Protein AF-A0A0M8Q0I8-F1 (afdb_monomer_lite)

Structure (mmCIF, N/CA/C/O backbone):
data_AF-A0A0M8Q0I8-F1
#
_entry.id   AF-A0A0M8Q0I8-F1
#
loop_
_atom_site.group_PDB
_atom_site.id
_atom_site.type_symbol
_atom_site.label_atom_id
_atom_site.label_alt_id
_atom_site.label_comp_id
_atom_site.label_asym_id
_atom_site.label_entity_id
_atom_site.label_seq_id
_atom_site.pdbx_PDB_ins_code
_atom_site.Cartn_x
_atom_site.Cartn_y
_atom_site.Cartn_z
_atom_site.occupancy
_atom_site.B_iso_or_equiv
_atom_site.auth_seq_id
_atom_site.auth_comp_id
_atom_site.auth_asym_id
_atom_site.auth_atom_id
_atom_site.pdbx_PDB_model_num
ATOM 1 N N . MET A 1 1 ? 2.675 -11.222 8.249 1.00 73.00 1 MET A N 1
ATOM 2 C CA . MET A 1 1 ? 3.004 -10.716 6.896 1.00 73.00 1 MET A CA 1
ATOM 3 C C . MET A 1 1 ? 3.192 -11.917 5.989 1.00 73.00 1 MET A C 1
ATOM 5 O O . MET A 1 1 ? 3.909 -12.826 6.384 1.00 73.00 1 MET A O 1
ATOM 9 N N . ASN A 1 2 ? 2.524 -11.946 4.840 1.00 82.50 2 ASN A N 1
ATOM 10 C CA . ASN A 1 2 ? 2.602 -13.036 3.869 1.00 82.50 2 ASN A CA 1
ATOM 11 C C . ASN A 1 2 ? 2.820 -12.465 2.463 1.00 82.50 2 ASN A C 1
ATOM 13 O O . ASN A 1 2 ? 2.285 -11.402 2.154 1.00 82.50 2 ASN A O 1
ATOM 17 N N . ILE A 1 3 ? 3.588 -13.157 1.622 1.00 82.19 3 ILE A N 1
ATOM 18 C CA . ILE A 1 3 ? 3.706 -12.825 0.199 1.00 82.19 3 ILE A CA 1
ATOM 19 C C . ILE A 1 3 ? 2.811 -13.797 -0.562 1.00 82.19 3 ILE A C 1
ATOM 21 O O . ILE A 1 3 ? 2.990 -15.009 -0.486 1.00 82.19 3 ILE A O 1
ATOM 25 N N . GLU A 1 4 ? 1.846 -13.258 -1.291 1.00 84.69 4 GLU A N 1
ATOM 26 C CA . GLU A 1 4 ? 0.928 -14.010 -2.134 1.00 84.69 4 GLU A CA 1
ATOM 27 C C . GLU A 1 4 ? 1.326 -13.804 -3.598 1.00 84.69 4 GLU A C 1
ATOM 29 O O . GLU A 1 4 ? 1.509 -12.675 -4.057 1.00 84.69 4 GLU A O 1
ATOM 34 N N . HIS A 1 5 ? 1.471 -14.905 -4.331 1.00 80.38 5 HIS A N 1
ATOM 35 C CA . HIS A 1 5 ? 1.596 -14.878 -5.782 1.00 80.38 5 HIS A CA 1
ATOM 36 C C . HIS A 1 5 ? 0.200 -15.013 -6.391 1.00 80.38 5 HIS A C 1
ATOM 38 O O . HIS A 1 5 ? -0.512 -15.981 -6.116 1.00 80.38 5 HIS A O 1
ATOM 44 N N . ILE A 1 6 ? -0.193 -14.035 -7.200 1.00 80.38 6 ILE A N 1
ATOM 45 C CA . ILE A 1 6 ? -1.532 -13.918 -7.770 1.00 80.38 6 ILE A CA 1
ATOM 46 C C . ILE A 1 6 ? -1.417 -14.052 -9.285 1.00 80.38 6 ILE A C 1
ATOM 48 O O . ILE A 1 6 ? -0.743 -13.255 -9.935 1.00 80.38 6 ILE A O 1
ATOM 52 N N . LEU A 1 7 ? -2.109 -15.046 -9.844 1.00 79.06 7 LEU A N 1
ATOM 53 C CA . LEU A 1 7 ? -2.329 -15.152 -11.282 1.00 79.06 7 LEU A CA 1
ATOM 54 C C . LEU A 1 7 ? -3.612 -14.395 -11.625 1.00 79.06 7 LEU A C 1
ATOM 56 O O . LEU A 1 7 ? -4.705 -14.794 -11.219 1.00 79.06 7 LEU A O 1
ATOM 60 N N . HIS A 1 8 ? -3.482 -13.289 -12.343 1.00 73.06 8 HIS A N 1
ATOM 61 C CA . HIS A 1 8 ? -4.629 -12.491 -12.744 1.00 73.06 8 HIS A CA 1
ATOM 62 C C . HIS A 1 8 ? -5.313 -13.094 -13.979 1.00 73.06 8 HIS A C 1
ATOM 64 O O . HIS A 1 8 ? -4.640 -13.696 -14.818 1.00 73.06 8 HIS A O 1
ATOM 70 N N . PRO A 1 9 ? -6.640 -12.924 -14.149 1.00 77.25 9 PRO A N 1
ATOM 71 C CA . PRO A 1 9 ? -7.380 -13.529 -15.261 1.00 77.25 9 PRO A CA 1
ATOM 72 C C . PRO A 1 9 ? -6.893 -13.147 -16.667 1.00 77.25 9 PRO A C 1
ATOM 74 O O . PRO A 1 9 ? -7.193 -13.850 -17.625 1.00 77.25 9 PRO A O 1
ATOM 77 N N . ASN A 1 10 ? -6.148 -12.046 -16.804 1.00 79.56 10 ASN A N 1
ATOM 78 C CA . ASN A 1 10 ? -5.536 -11.626 -18.070 1.00 79.56 10 ASN A CA 1
ATOM 79 C C . ASN A 1 10 ? -4.192 -12.325 -18.375 1.00 79.56 10 ASN A C 1
ATOM 81 O O . ASN A 1 10 ? -3.579 -12.004 -19.386 1.00 79.56 10 ASN A O 1
ATOM 85 N N . GLY A 1 11 ? -3.735 -13.246 -17.521 1.00 76.81 11 GLY A N 1
ATOM 86 C CA . GLY A 1 11 ? -2.467 -13.965 -17.669 1.00 76.81 11 GLY A CA 1
ATOM 87 C C . GLY A 1 11 ? -1.270 -13.314 -16.970 1.00 76.81 11 GLY A C 1
ATOM 88 O O . GLY A 1 11 ? -0.194 -13.904 -16.965 1.00 76.81 11 GLY A O 1
ATOM 89 N N . ASN A 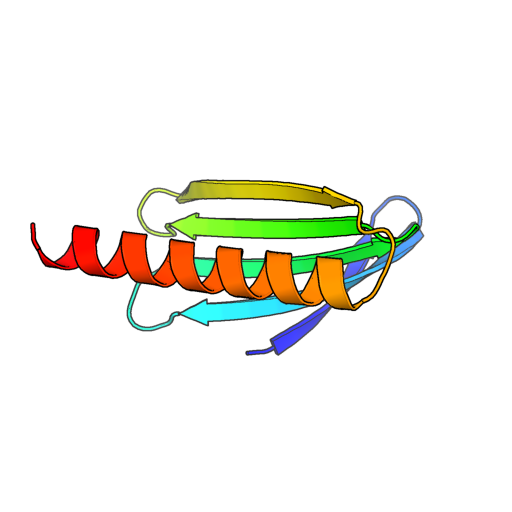1 12 ? -1.440 -12.141 -16.351 1.00 77.31 12 ASN A N 1
ATOM 90 C CA . ASN A 1 12 ? -0.353 -11.466 -15.647 1.00 77.31 12 ASN A CA 1
ATOM 91 C C . ASN A 1 12 ? -0.090 -12.089 -14.272 1.00 77.31 12 ASN A C 1
ATOM 93 O O . ASN A 1 12 ? -1.004 -12.547 -13.579 1.00 77.31 12 ASN A O 1
ATOM 97 N N . HIS A 1 13 ? 1.176 -12.052 -13.869 1.00 75.25 13 HIS A N 1
ATOM 98 C CA . HIS A 1 13 ? 1.648 -12.533 -12.579 1.00 75.25 13 HIS A CA 1
ATOM 99 C C . HIS A 1 13 ? 1.933 -11.350 -11.659 1.00 75.25 13 HIS A C 1
ATOM 101 O O . HIS A 1 13 ? 2.676 -10.442 -12.024 1.00 75.25 13 HIS A O 1
ATOM 107 N N . TYR A 1 14 ? 1.388 -11.380 -10.445 1.00 77.94 14 TYR A N 1
ATOM 108 C CA . TYR A 1 14 ? 1.598 -10.326 -9.459 1.00 77.94 14 TYR A CA 1
ATOM 109 C C . TYR A 1 14 ? 2.090 -10.895 -8.137 1.00 77.94 14 TYR A C 1
ATOM 111 O O . TYR A 1 14 ? 1.678 -11.974 -7.707 1.00 77.94 14 TYR A O 1
ATOM 119 N N . TYR A 1 15 ? 2.943 -10.127 -7.465 1.00 79.12 15 TYR A N 1
ATOM 120 C CA . TYR A 1 15 ? 3.338 -10.393 -6.090 1.00 79.12 15 TYR A CA 1
ATOM 121 C C . TYR A 1 15 ? 2.672 -9.360 -5.187 1.00 79.12 15 TYR A C 1
ATOM 123 O O . T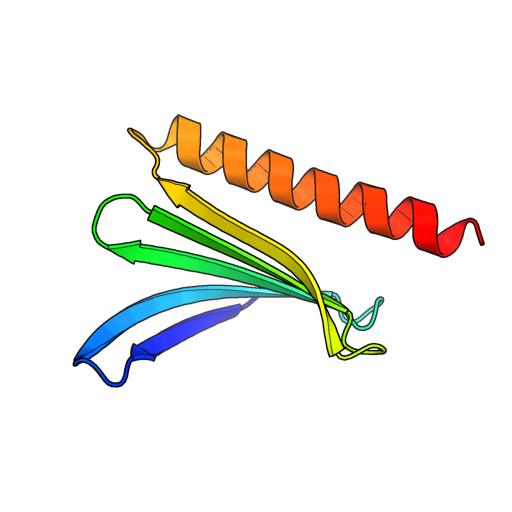YR A 1 15 ? 2.858 -8.150 -5.341 1.00 79.12 15 TYR A O 1
ATOM 131 N N . CYS A 1 16 ? 1.882 -9.853 -4.240 1.00 82.56 16 CYS A N 1
ATOM 132 C CA . CYS A 1 16 ? 1.211 -9.052 -3.235 1.00 82.56 16 CYS A CA 1
ATOM 133 C C . CYS A 1 16 ? 1.824 -9.338 -1.868 1.00 82.56 16 CYS A C 1
ATOM 135 O O . CYS A 1 16 ? 1.789 -10.464 -1.378 1.00 82.56 16 CYS A O 1
ATOM 137 N N . LEU A 1 17 ? 2.344 -8.307 -1.215 1.00 84.69 17 LEU A N 1
ATOM 138 C CA . LEU A 1 17 ? 2.627 -8.347 0.206 1.00 84.69 17 LEU A CA 1
ATOM 139 C C . LEU A 1 17 ? 1.331 -8.068 0.969 1.00 84.69 17 LEU A C 1
ATOM 141 O O . LEU A 1 17 ? 0.819 -6.948 0.980 1.00 84.69 17 LEU A O 1
ATOM 145 N N . LYS A 1 18 ? 0.806 -9.095 1.629 1.00 82.19 18 LYS A N 1
ATOM 146 C CA . LYS A 1 18 ? -0.354 -8.996 2.507 1.00 82.19 18 LYS A CA 1
ATOM 147 C C . LYS A 1 18 ? 0.101 -8.843 3.954 1.00 82.19 18 LYS A C 1
ATOM 149 O O . LYS A 1 18 ? 0.867 -9.653 4.490 1.00 82.19 18 LYS A O 1
ATOM 154 N N . ILE A 1 19 ? -0.403 -7.810 4.610 1.00 78.50 19 ILE A N 1
ATOM 155 C CA . ILE A 1 19 ? -0.175 -7.547 6.026 1.00 78.50 19 ILE A CA 1
ATOM 156 C C . ILE A 1 19 ? -1.533 -7.628 6.714 1.00 78.50 19 ILE A C 1
ATOM 158 O O . ILE A 1 19 ? -2.396 -6.773 6.526 1.00 78.50 19 ILE A O 1
ATOM 162 N N . ASP A 1 20 ? -1.723 -8.706 7.468 1.00 74.25 20 ASP A N 1
ATOM 163 C CA . ASP A 1 20 ? -2.891 -8.879 8.323 1.00 74.25 20 ASP A CA 1
ATOM 164 C C . ASP A 1 20 ? -2.618 -8.219 9.676 1.00 74.25 20 ASP A C 1
ATOM 166 O O . ASP A 1 20 ? -1.594 -8.499 10.310 1.00 74.25 20 ASP A O 1
ATOM 170 N N . PHE A 1 21 ? -3.513 -7.330 10.094 1.00 70.56 21 PHE A N 1
ATOM 171 C CA . PHE A 1 21 ? -3.494 -6.736 11.422 1.00 70.56 21 PHE A CA 1
ATOM 172 C C . PHE A 1 21 ? -4.545 -7.456 12.267 1.00 70.56 21 PHE A C 1
ATOM 174 O O . PHE A 1 21 ? -5.618 -6.915 12.547 1.00 70.56 21 PHE A O 1
ATOM 181 N N . GLU A 1 22 ? -4.223 -8.688 12.678 1.00 61.56 22 GLU A N 1
ATOM 182 C CA . GLU A 1 22 ? -5.134 -9.600 13.394 1.00 61.56 22 GLU A CA 1
ATOM 183 C C . GLU A 1 22 ? -5.793 -8.949 14.620 1.00 61.56 22 GLU A C 1
ATOM 185 O O . GLU A 1 22 ? -6.956 -9.199 14.926 1.00 61.56 22 GLU A O 1
ATOM 190 N N . SER A 1 23 ? -5.084 -8.044 15.300 1.00 61.75 23 SER A N 1
ATOM 191 C CA . SER A 1 23 ? -5.596 -7.339 16.479 1.00 61.75 23 SER A CA 1
ATOM 192 C C . SER A 1 23 ? -6.693 -6.308 16.179 1.00 61.75 23 SER A C 1
ATOM 194 O O . SER A 1 23 ? -7.291 -5.780 17.117 1.00 61.75 23 SER A O 1
ATOM 196 N N . LYS A 1 24 ? -6.949 -5.974 14.906 1.00 63.84 24 LYS A N 1
ATOM 197 C CA . LYS A 1 24 ? -7.697 -4.762 14.517 1.00 63.84 24 LYS A CA 1
ATOM 198 C C . LYS A 1 24 ? -8.714 -4.966 13.393 1.00 63.84 24 LYS A C 1
ATOM 200 O O . LYS A 1 24 ? -9.237 -3.986 12.864 1.00 63.84 24 LYS A O 1
ATOM 205 N N . ASN A 1 25 ? -9.021 -6.220 13.046 1.00 78.75 25 ASN A N 1
ATOM 206 C CA . ASN A 1 25 ? -10.020 -6.580 12.031 1.00 78.75 25 ASN A CA 1
ATOM 207 C C . ASN A 1 25 ? -9.837 -5.797 10.714 1.00 78.75 25 ASN A C 1
ATOM 209 O O . ASN A 1 25 ? -10.802 -5.320 10.117 1.00 78.75 25 ASN A O 1
ATOM 213 N N . SER A 1 26 ? -8.583 -5.596 10.308 1.00 83.12 26 SER A N 1
ATOM 214 C CA . SER A 1 26 ? -8.205 -4.803 9.140 1.00 83.12 26 SER A CA 1
ATOM 215 C C . SER A 1 26 ? -7.098 -5.511 8.370 1.00 83.12 26 SER A C 1
ATOM 217 O O . SER A 1 26 ? -6.218 -6.133 8.964 1.00 83.12 26 SER A O 1
ATOM 219 N N . ILE A 1 27 ? -7.120 -5.394 7.045 1.00 86.75 27 ILE A N 1
ATOM 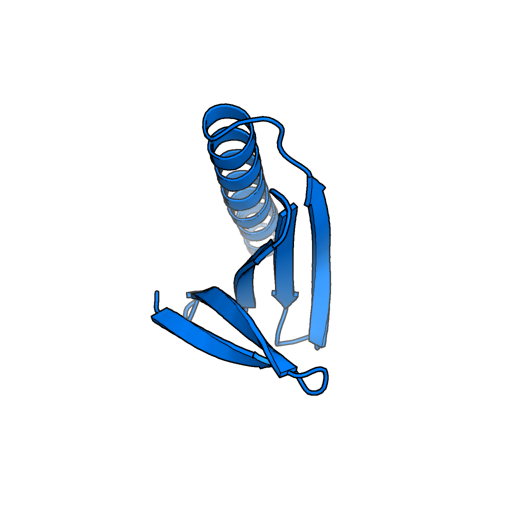220 C CA . ILE A 1 27 ? -6.092 -5.960 6.165 1.00 86.75 27 ILE A CA 1
ATOM 221 C C . ILE A 1 27 ? -5.491 -4.831 5.344 1.00 86.75 27 ILE A C 1
ATOM 223 O O . ILE A 1 27 ? -6.230 -4.053 4.742 1.00 86.75 27 ILE A O 1
ATOM 227 N N . ALA A 1 28 ? -4.162 -4.784 5.270 1.00 88.00 28 ALA A N 1
ATOM 228 C CA . ALA A 1 28 ? -3.463 -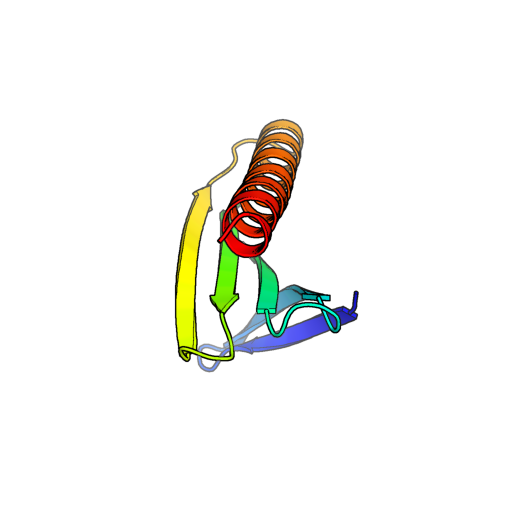3.992 4.270 1.00 88.00 28 ALA A CA 1
ATOM 229 C C . ALA A 1 28 ? -2.820 -4.892 3.215 1.00 88.00 28 ALA A C 1
ATOM 231 O O . ALA A 1 28 ? -2.290 -5.968 3.510 1.00 88.00 28 ALA A O 1
ATOM 232 N N . ARG A 1 29 ? -2.842 -4.430 1.970 1.00 89.81 29 ARG A N 1
ATOM 233 C CA . ARG A 1 29 ? -2.214 -5.089 0.831 1.00 89.81 29 ARG A CA 1
ATOM 234 C C . ARG A 1 29 ? -1.363 -4.092 0.074 1.00 89.81 29 ARG A C 1
ATOM 236 O O . ARG A 1 29 ? -1.775 -2.962 -0.174 1.00 89.81 29 ARG A O 1
ATOM 243 N N . LEU A 1 30 ? -0.189 -4.555 -0.317 1.00 90.75 30 LEU A N 1
ATOM 244 C CA . LEU A 1 30 ? 0.704 -3.874 -1.231 1.00 90.75 30 LEU A CA 1
ATOM 245 C C . LEU A 1 30 ? 0.949 -4.815 -2.400 1.00 90.75 30 LEU A C 1
ATOM 247 O O . LEU A 1 30 ? 1.535 -5.877 -2.221 1.00 90.75 30 LEU A O 1
ATOM 251 N N . THR A 1 31 ? 0.505 -4.441 -3.593 1.00 89.56 31 THR A N 1
ATOM 252 C CA . THR A 1 31 ? 0.707 -5.239 -4.806 1.00 89.56 31 THR A CA 1
ATOM 253 C C . THR A 1 31 ? 1.637 -4.489 -5.736 1.00 89.56 31 THR A C 1
ATOM 255 O O . THR A 1 31 ? 1.303 -3.393 -6.180 1.00 89.56 31 THR A O 1
ATOM 258 N N . LEU A 1 32 ? 2.799 -5.069 -6.033 1.00 87.38 32 LEU A N 1
ATOM 259 C CA . LEU A 1 32 ? 3.671 -4.542 -7.076 1.00 87.38 32 LEU A CA 1
ATOM 260 C C . LEU A 1 32 ? 3.118 -4.980 -8.429 1.00 87.38 32 LEU A C 1
ATOM 262 O O . LEU A 1 32 ? 2.960 -6.173 -8.693 1.00 87.38 32 LEU A O 1
ATOM 266 N N . TRP A 1 33 ? 2.790 -3.994 -9.249 1.00 82.06 33 TRP A N 1
ATOM 267 C CA . TRP A 1 33 ? 2.351 -4.175 -10.621 1.00 82.06 33 TRP A CA 1
ATOM 268 C C . TRP A 1 33 ? 3.548 -3.980 -11.556 1.00 82.06 33 TRP A C 1
ATOM 270 O O . TRP A 1 33 ? 4.587 -3.427 -11.177 1.00 82.06 33 TRP A O 1
ATOM 280 N N . GLU A 1 34 ? 3.414 -4.453 -12.793 1.00 71.56 34 GLU A N 1
ATOM 281 C CA . GLU A 1 34 ? 4.394 -4.168 -13.839 1.00 71.56 34 GLU A CA 1
ATOM 282 C C . GLU A 1 34 ? 4.500 -2.642 -14.079 1.00 71.56 34 GLU A C 1
ATOM 284 O O . GLU A 1 34 ? 3.665 -1.856 -13.625 1.00 71.56 34 GLU A O 1
ATOM 289 N N . GLU A 1 35 ? 5.569 -2.200 -14.748 1.00 75.00 35 GLU A N 1
ATOM 290 C CA . GLU A 1 35 ? 5.765 -0.785 -15.124 1.00 75.00 35 GLU A CA 1
ATOM 291 C C . GLU A 1 35 ? 5.907 0.204 -13.951 1.00 75.00 35 GLU A C 1
ATOM 293 O O . GLU A 1 35 ? 5.429 1.336 -14.004 1.00 75.00 35 GLU A O 1
ATOM 298 N N . LYS A 1 36 ? 6.625 -0.200 -12.894 1.00 87.00 36 LYS A N 1
ATOM 299 C CA . LYS A 1 36 ? 6.941 0.659 -11.739 1.00 87.00 36 LYS A CA 1
ATOM 300 C C . LYS A 1 36 ? 5.690 1.254 -11.079 1.00 87.00 36 LYS A C 1
ATOM 302 O O . LYS A 1 36 ? 5.633 2.445 -10.772 1.00 87.00 36 LYS A O 1
ATOM 307 N N . SER A 1 37 ? 4.683 0.417 -10.863 1.00 90.12 37 SER A N 1
ATOM 308 C CA . SER A 1 37 ? 3.473 0.807 -10.152 1.00 90.12 37 SER A CA 1
ATOM 309 C C . SER A 1 37 ? 3.240 -0.064 -8.924 1.00 90.12 37 SER A C 1
ATOM 311 O O . SER A 1 37 ? 3.623 -1.234 -8.863 1.00 90.12 37 SER A O 1
ATOM 313 N N . VAL A 1 38 ? 2.672 0.541 -7.887 1.00 91.06 38 VAL A N 1
ATOM 314 C CA . VAL A 1 38 ? 2.304 -0.135 -6.650 1.00 91.06 38 VAL A CA 1
ATOM 315 C C . VAL A 1 38 ? 0.867 0.206 -6.301 1.00 91.06 38 VAL A C 1
ATOM 317 O O . VAL A 1 38 ? 0.478 1.372 -6.229 1.00 91.06 38 VAL A O 1
ATOM 320 N N . TYR A 1 39 ? 0.087 -0.837 -6.064 1.00 91.69 39 TYR A N 1
ATOM 321 C CA . TYR A 1 39 ? -1.278 -0.729 -5.593 1.00 91.69 39 TYR A CA 1
ATOM 322 C C . TYR A 1 39 ? -1.320 -0.935 -4.080 1.00 91.69 39 TYR A C 1
ATOM 324 O O . TYR A 1 39 ? -0.822 -1.940 -3.566 1.00 91.69 39 TYR A O 1
ATOM 332 N N . LEU A 1 40 ? -1.892 0.032 -3.373 1.00 92.06 40 LEU A N 1
ATOM 333 C CA . LEU A 1 40 ? -1.965 0.098 -1.920 1.00 92.06 40 LEU A CA 1
ATOM 334 C C . LEU A 1 40 ? -3.432 0.083 -1.503 1.00 92.06 40 LEU A C 1
ATOM 336 O O . LEU A 1 40 ? -4.205 0.974 -1.852 1.00 92.06 40 LEU A O 1
ATOM 340 N N . GLU A 1 41 ? -3.809 -0.927 -0.732 1.00 92.19 41 GLU A N 1
ATOM 341 C CA . GLU A 1 41 ? -5.175 -1.115 -0.258 1.00 92.19 41 GLU A CA 1
ATOM 342 C C . GLU A 1 41 ? -5.174 -1.329 1.253 1.00 92.19 41 GLU A C 1
ATOM 344 O O . GLU A 1 41 ? -4.360 -2.085 1.782 1.00 92.19 41 GLU A O 1
ATOM 349 N N . ALA A 1 42 ? -6.106 -0.685 1.948 1.00 89.81 42 ALA A N 1
ATOM 350 C CA . ALA A 1 42 ? -6.400 -0.950 3.346 1.00 89.81 42 ALA A CA 1
ATOM 351 C C . ALA A 1 42 ? -7.909 -1.079 3.544 1.00 89.81 42 ALA A C 1
ATOM 353 O O . ALA A 1 42 ? -8.671 -0.161 3.219 1.00 89.81 42 ALA A O 1
ATOM 354 N N . ILE A 1 43 ? -8.321 -2.225 4.077 1.00 88.38 43 ILE A N 1
ATOM 355 C CA . ILE A 1 43 ? -9.717 -2.624 4.233 1.00 88.38 43 ILE A CA 1
ATOM 356 C C . ILE A 1 43 ? -10.032 -2.760 5.716 1.00 88.38 43 ILE A C 1
ATOM 358 O O . ILE A 1 43 ? -9.353 -3.498 6.430 1.00 88.38 43 ILE A O 1
ATOM 362 N N . ASP A 1 44 ? -11.097 -2.099 6.156 1.00 85.75 44 ASP A N 1
ATOM 363 C CA . ASP A 1 44 ? -11.759 -2.406 7.420 1.00 85.75 44 ASP A CA 1
ATOM 364 C C . ASP A 1 44 ? -12.702 -3.594 7.187 1.00 85.75 44 ASP A C 1
ATOM 366 O O . ASP A 1 44 ? -13.713 -3.464 6.486 1.00 85.75 44 ASP A O 1
ATOM 370 N N . LEU A 1 45 ? -12.381 -4.755 7.765 1.00 84.00 45 LEU A N 1
ATOM 371 C CA . LEU A 1 45 ? -13.173 -5.974 7.591 1.00 84.00 45 LEU A CA 1
ATOM 372 C C . LEU A 1 45 ? -14.533 -5.890 8.288 1.00 84.00 45 LEU A C 1
ATOM 374 O O . LEU A 1 45 ? -15.463 -6.576 7.875 1.00 84.00 45 LEU A O 1
ATOM 378 N N . LYS A 1 46 ? -14.684 -5.049 9.321 1.00 84.12 46 LYS A N 1
ATOM 379 C CA . LYS A 1 46 ? -15.958 -4.894 10.042 1.00 84.12 46 LYS A CA 1
ATOM 380 C C . LYS A 1 46 ? -17.009 -4.259 9.142 1.00 84.12 46 LYS A C 1
ATOM 382 O O . LYS A 1 46 ? -18.164 -4.669 9.145 1.00 84.12 46 LYS A O 1
ATOM 387 N N . ASN A 1 47 ? -16.594 -3.236 8.401 1.00 82.06 47 ASN A N 1
ATOM 388 C CA . ASN A 1 47 ? -17.471 -2.461 7.531 1.00 82.06 47 ASN A CA 1
ATOM 389 C C . ASN A 1 47 ? -17.362 -2.872 6.056 1.00 82.06 47 ASN A C 1
ATOM 391 O O . ASN A 1 47 ? -18.084 -2.313 5.231 1.00 82.06 47 ASN A O 1
ATOM 395 N N . ALA A 1 48 ? -16.458 -3.805 5.730 1.00 81.25 48 ALA A N 1
ATOM 396 C CA . ALA A 1 48 ? -16.086 -4.198 4.371 1.00 81.25 48 ALA A CA 1
ATOM 397 C C . ALA A 1 48 ? -15.802 -2.984 3.465 1.00 81.25 48 ALA A C 1
ATOM 399 O O . ALA A 1 48 ? -16.214 -2.940 2.306 1.00 81.25 48 ALA A O 1
ATOM 400 N N . LYS A 1 49 ? -15.140 -1.958 4.017 1.00 83.12 49 LYS A N 1
ATOM 401 C CA . LYS A 1 49 ? -14.861 -0.698 3.319 1.00 83.12 49 LYS A CA 1
ATOM 402 C C . LYS A 1 49 ? -13.370 -0.454 3.208 1.00 83.12 49 LYS A C 1
ATOM 404 O O . LYS A 1 49 ? -12.644 -0.506 4.201 1.00 83.12 49 LYS A O 1
ATOM 409 N N . ASN A 1 50 ? -12.955 -0.081 2.004 1.00 82.06 50 ASN A N 1
ATOM 410 C CA . ASN A 1 50 ? -11.615 0.423 1.765 1.00 82.06 50 ASN A CA 1
ATOM 411 C C . ASN A 1 50 ? -11.525 1.837 2.333 1.00 82.06 50 ASN A C 1
ATOM 413 O O . ASN A 1 50 ? -12.324 2.708 1.984 1.00 82.06 50 ASN A O 1
ATOM 417 N N . PHE A 1 51 ? -10.557 2.062 3.211 1.00 85.81 51 PHE A N 1
ATOM 418 C CA . PHE A 1 51 ? -10.226 3.399 3.701 1.00 85.81 51 PHE A CA 1
ATOM 419 C C . PHE A 1 51 ? -8.921 3.925 3.099 1.00 85.81 51 PHE A C 1
ATOM 421 O O . PHE A 1 51 ? -8.656 5.121 3.201 1.00 85.81 51 PHE A O 1
ATOM 428 N N . ILE A 1 52 ? -8.156 3.054 2.435 1.00 88.44 52 ILE A N 1
ATOM 429 C CA . ILE A 1 52 ? -7.091 3.415 1.499 1.00 88.44 52 ILE A CA 1
ATOM 430 C C . ILE A 1 52 ? -7.245 2.520 0.265 1.00 88.44 52 ILE A C 1
ATOM 432 O O . ILE A 1 52 ? -7.455 1.314 0.393 1.00 88.44 52 ILE A O 1
ATOM 436 N N . ASN A 1 53 ? -7.197 3.122 -0.920 1.00 91.62 53 ASN A N 1
ATOM 437 C CA . ASN A 1 53 ? -7.260 2.446 -2.213 1.00 91.62 53 ASN A CA 1
ATOM 438 C C . ASN A 1 53 ? -6.571 3.351 -3.237 1.00 91.62 53 ASN A C 1
ATOM 440 O O . ASN A 1 53 ? -7.173 4.303 -3.734 1.00 91.62 53 ASN A O 1
ATOM 444 N N . GLU A 1 54 ? -5.290 3.101 -3.478 1.00 91.75 54 GLU A N 1
ATOM 445 C CA . GLU A 1 54 ? -4.438 3.984 -4.265 1.00 91.75 54 GLU A CA 1
ATOM 446 C C . GLU A 1 54 ? -3.561 3.180 -5.223 1.00 91.75 54 GLU A C 1
ATOM 448 O O . GLU A 1 54 ? -2.990 2.158 -4.851 1.00 91.75 54 GLU A O 1
ATOM 453 N N . ASN A 1 55 ? -3.406 3.679 -6.448 1.00 92.31 55 ASN A N 1
ATOM 454 C CA . ASN A 1 55 ? -2.362 3.238 -7.365 1.00 92.31 55 ASN A CA 1
ATOM 455 C C . ASN A 1 55 ? -1.303 4.341 -7.467 1.00 92.31 55 ASN A C 1
ATOM 457 O O . ASN A 1 55 ? -1.649 5.508 -7.662 1.00 92.31 55 ASN A O 1
ATOM 461 N N . TYR A 1 56 ? -0.030 3.983 -7.333 1.00 93.19 56 TYR A N 1
ATOM 462 C CA . TYR A 1 56 ? 1.084 4.920 -7.387 1.00 93.19 56 TYR A CA 1
ATOM 463 C C . TYR A 1 56 ? 2.155 4.443 -8.362 1.00 93.19 56 TYR A C 1
ATOM 465 O O . TYR A 1 56 ? 2.691 3.348 -8.214 1.00 93.19 56 TYR A O 1
ATOM 473 N N . PHE A 1 57 ? 2.489 5.294 -9.329 1.00 93.75 57 PHE A N 1
ATOM 474 C CA . PHE A 1 57 ? 3.621 5.096 -10.228 1.00 93.75 57 PHE A CA 1
ATOM 475 C C . PHE A 1 57 ? 4.857 5.754 -9.624 1.00 93.75 57 PHE A C 1
ATOM 477 O O . PHE A 1 57 ? 4.802 6.917 -9.226 1.00 93.75 57 PHE A O 1
ATOM 484 N N . PHE A 1 58 ? 5.956 5.013 -9.568 1.00 93.12 58 PHE A N 1
ATOM 485 C CA . PHE A 1 58 ? 7.226 5.466 -9.016 1.00 93.12 58 PHE A CA 1
ATOM 486 C C . PHE A 1 58 ? 8.300 5.491 -10.101 1.00 93.12 58 PHE A C 1
ATOM 488 O O . PHE A 1 58 ? 8.368 4.623 -10.971 1.00 93.12 58 PHE A O 1
ATOM 495 N N . SER A 1 59 ? 9.167 6.494 -10.071 1.00 93.06 59 SER A N 1
ATOM 496 C CA . SER A 1 59 ? 10.280 6.592 -11.016 1.00 93.06 59 SER A CA 1
ATOM 497 C C . SER A 1 59 ? 11.455 5.695 -10.602 1.00 93.06 59 SER A C 1
ATOM 499 O O . SER A 1 59 ? 12.121 5.098 -11.462 1.00 93.06 59 SER A O 1
ATOM 501 N N . ASP A 1 60 ? 11.650 5.536 -9.290 1.00 92.44 60 ASP A N 1
ATOM 502 C CA . ASP A 1 60 ? 12.723 4.775 -8.664 1.00 92.44 60 ASP A CA 1
ATOM 503 C C . ASP A 1 60 ? 12.296 4.092 -7.348 1.00 92.44 60 ASP A C 1
ATOM 505 O O . ASP A 1 60 ? 11.165 4.208 -6.871 1.00 92.44 60 ASP A O 1
ATOM 509 N N . LEU A 1 61 ? 13.226 3.333 -6.762 1.00 90.62 61 LEU A N 1
ATOM 510 C CA . LEU A 1 61 ? 12.985 2.592 -5.526 1.00 90.62 61 LEU A CA 1
ATOM 511 C C . LEU A 1 61 ? 12.805 3.507 -4.302 1.00 90.62 61 LEU A C 1
ATOM 513 O O . LEU A 1 61 ? 12.089 3.135 -3.375 1.00 90.62 61 LEU A O 1
ATOM 517 N N . ASN A 1 62 ? 13.422 4.691 -4.277 1.00 95.44 62 ASN A N 1
ATOM 518 C CA . ASN A 1 62 ? 13.304 5.612 -3.146 1.00 95.44 62 ASN A CA 1
ATOM 519 C C . ASN A 1 62 ? 11.899 6.217 -3.083 1.00 95.44 62 ASN A C 1
ATOM 521 O O . ASN A 1 62 ? 11.319 6.304 -2.000 1.00 95.44 62 ASN A O 1
ATOM 525 N N . GLU A 1 63 ? 11.327 6.587 -4.229 1.00 95.56 63 GLU A N 1
ATOM 526 C CA . GLU A 1 63 ? 9.929 7.011 -4.334 1.00 95.56 63 GLU A CA 1
ATOM 527 C C . GLU A 1 63 ? 8.972 5.918 -3.847 1.00 95.56 63 GLU A C 1
ATOM 529 O O . GLU A 1 63 ? 8.092 6.192 -3.025 1.00 95.56 63 GLU A O 1
ATOM 534 N N . LEU A 1 64 ? 9.189 4.669 -4.278 1.00 92.31 64 LEU A N 1
ATOM 535 C CA . LEU A 1 64 ? 8.411 3.526 -3.802 1.00 92.31 64 LEU A CA 1
ATOM 536 C C . LEU A 1 64 ? 8.502 3.386 -2.275 1.00 92.31 64 LEU A C 1
ATOM 538 O O . LEU A 1 64 ? 7.473 3.353 -1.604 1.00 92.31 64 LEU A O 1
ATOM 542 N N . ILE A 1 65 ? 9.713 3.343 -1.711 1.00 92.19 65 ILE A N 1
ATOM 543 C CA . ILE A 1 65 ? 9.923 3.204 -0.261 1.00 92.19 65 ILE A CA 1
ATOM 544 C C . ILE A 1 65 ? 9.220 4.334 0.498 1.00 92.19 65 ILE A 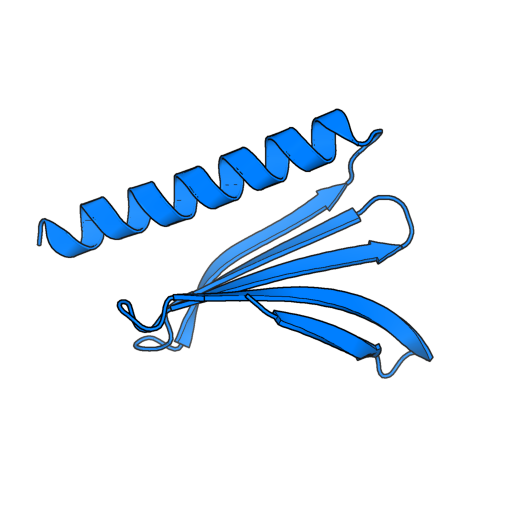C 1
ATOM 546 O O . ILE A 1 65 ? 8.491 4.071 1.456 1.00 92.19 65 ILE A O 1
ATOM 550 N N . ASN A 1 66 ? 9.382 5.582 0.054 1.00 95.62 66 ASN A N 1
ATOM 551 C CA . ASN A 1 66 ? 8.738 6.735 0.677 1.00 95.62 66 ASN A CA 1
ATOM 552 C C . ASN A 1 66 ? 7.211 6.617 0.655 1.00 95.62 66 ASN A C 1
ATOM 554 O O . ASN A 1 66 ? 6.563 6.882 1.672 1.00 95.62 66 ASN A O 1
ATOM 558 N N . LYS A 1 67 ? 6.630 6.170 -0.463 1.00 94.12 67 LYS A N 1
ATOM 559 C CA . LYS A 1 67 ? 5.185 5.953 -0.566 1.00 94.12 67 LYS A CA 1
ATOM 560 C C . LYS A 1 67 ? 4.708 4.855 0.388 1.00 94.12 67 LYS A C 1
ATOM 562 O O . LYS A 1 67 ? 3.694 5.036 1.062 1.00 94.12 67 LYS A O 1
ATOM 567 N N . VAL A 1 68 ? 5.448 3.752 0.508 1.00 90.38 68 VAL A N 1
ATOM 568 C CA . VAL A 1 68 ? 5.117 2.666 1.448 1.00 90.38 68 VAL A CA 1
ATOM 569 C C . VAL A 1 68 ? 5.199 3.136 2.900 1.00 90.38 68 VAL A C 1
ATOM 571 O O . VAL A 1 68 ? 4.309 2.831 3.691 1.00 90.38 68 VAL A O 1
ATOM 574 N N . LEU A 1 69 ? 6.210 3.927 3.267 1.00 91.75 69 LEU A N 1
ATOM 575 C CA . LEU A 1 69 ? 6.317 4.489 4.618 1.00 91.75 69 LEU A CA 1
ATOM 576 C C . LEU A 1 69 ? 5.152 5.436 4.942 1.00 91.75 69 LEU A C 1
ATOM 578 O O . LEU A 1 69 ? 4.615 5.393 6.049 1.00 91.75 69 LEU A O 1
ATOM 582 N N . GLN A 1 70 ? 4.726 6.260 3.979 1.00 92.62 70 GLN A N 1
ATOM 583 C CA . GLN A 1 70 ? 3.540 7.111 4.130 1.00 92.62 70 GLN A CA 1
ATOM 584 C C . GLN A 1 70 ? 2.270 6.282 4.328 1.00 92.62 70 GLN A C 1
ATOM 586 O O . GLN A 1 70 ? 1.474 6.597 5.209 1.00 92.62 70 GLN A O 1
ATOM 591 N N . PHE A 1 71 ? 2.107 5.211 3.554 1.00 89.75 71 PHE A N 1
ATOM 592 C CA . PHE A 1 71 ? 0.990 4.285 3.694 1.00 89.75 71 PHE A CA 1
ATOM 593 C C . PHE A 1 71 ? 0.951 3.650 5.091 1.00 89.75 71 PHE A C 1
ATOM 595 O O . PHE A 1 71 ? -0.072 3.714 5.768 1.00 89.75 71 PHE A O 1
ATOM 602 N N . ILE A 1 72 ? 2.083 3.137 5.583 1.00 86.31 72 ILE A N 1
ATOM 603 C CA . ILE A 1 72 ? 2.194 2.581 6.943 1.00 86.31 72 ILE A CA 1
ATOM 604 C C . ILE A 1 72 ? 1.848 3.637 8.001 1.00 86.31 72 ILE A C 1
ATOM 606 O O . ILE A 1 72 ? 1.143 3.344 8.966 1.00 86.31 72 ILE A O 1
ATOM 610 N N . LYS A 1 73 ? 2.302 4.882 7.822 1.00 88.19 73 LYS A N 1
ATOM 611 C CA . LYS A 1 73 ? 1.956 5.978 8.731 1.00 88.19 73 LYS A CA 1
ATOM 612 C C . LYS A 1 73 ? 0.449 6.255 8.743 1.00 88.19 73 LYS A C 1
ATOM 614 O O . LYS A 1 73 ? -0.128 6.365 9.818 1.00 88.19 73 LYS A O 1
ATOM 619 N N . GLN A 1 74 ? -0.198 6.317 7.578 1.00 86.81 74 GLN A N 1
ATOM 620 C CA . GLN A 1 74 ? -1.647 6.527 7.476 1.00 86.81 74 GLN A CA 1
ATOM 621 C C . GLN A 1 74 ? -2.451 5.408 8.146 1.00 86.81 74 GLN A C 1
ATOM 623 O O . GLN A 1 74 ? -3.460 5.695 8.794 1.00 86.81 74 GLN A O 1
ATOM 628 N N . LEU A 1 75 ? -1.999 4.154 8.015 1.00 81.81 75 LEU A N 1
ATOM 629 C CA . LEU A 1 75 ? -2.579 3.022 8.738 1.00 81.81 75 LEU A CA 1
ATOM 630 C C . LEU A 1 75 ? -2.517 3.271 10.252 1.00 81.81 75 LEU A C 1
ATOM 632 O O . LEU A 1 75 ? -3.556 3.280 10.907 1.00 81.81 75 LEU A O 1
ATOM 636 N N . ASN A 1 76 ? -1.334 3.583 10.787 1.00 81.00 76 ASN A N 1
ATOM 637 C CA . ASN A 1 76 ? -1.149 3.839 12.219 1.00 81.00 76 ASN A CA 1
ATOM 638 C C . ASN A 1 76 ? -1.980 5.035 12.727 1.00 81.00 76 ASN A C 1
ATOM 640 O O . ASN A 1 76 ? -2.588 4.959 13.796 1.00 81.00 76 ASN A O 1
ATOM 644 N N . ASP A 1 77 ? -2.045 6.131 11.966 1.00 81.75 77 ASP A N 1
ATOM 645 C CA . ASP A 1 77 ? -2.801 7.332 12.349 1.00 81.75 77 ASP A CA 1
ATOM 646 C C . ASP A 1 77 ? -4.315 7.053 12.388 1.00 81.75 77 ASP A C 1
ATOM 648 O O . ASP A 1 77 ? -5.031 7.519 13.282 1.00 81.75 77 ASP A O 1
ATOM 652 N N . LYS A 1 78 ? -4.836 6.270 11.434 1.00 73.94 78 LYS A N 1
ATOM 653 C CA . LYS A 1 78 ? -6.242 5.834 11.447 1.00 73.94 78 LYS A CA 1
ATOM 654 C C . LYS A 1 78 ? -6.552 4.959 12.656 1.00 73.94 78 LYS A C 1
ATOM 656 O O . LYS A 1 78 ? -7.616 5.119 13.251 1.00 73.94 78 LYS A O 1
ATOM 661 N N . GLU A 1 79 ? -5.628 4.090 13.044 1.00 67.44 79 GLU A N 1
ATOM 662 C CA . GLU A 1 79 ? -5.790 3.213 14.202 1.00 67.44 79 GLU A CA 1
ATOM 663 C C . GLU A 1 79 ? -5.825 3.985 15.526 1.00 67.44 79 GLU A C 1
ATOM 665 O O . GLU A 1 79 ? -6.705 3.733 16.348 1.00 67.44 79 GLU A O 1
ATOM 670 N N . GLN A 1 80 ? -4.926 4.955 15.726 1.00 63.97 80 GLN A N 1
ATOM 671 C CA . GLN A 1 80 ? -4.919 5.784 16.940 1.00 63.97 80 GLN A CA 1
ATOM 672 C C . GLN A 1 80 ? -6.231 6.565 17.099 1.00 63.97 80 GLN A C 1
ATOM 674 O O . GLN A 1 80 ? -6.801 6.630 18.187 1.00 63.97 80 GLN A O 1
ATOM 679 N N . ASN A 1 81 ? -6.764 7.093 15.996 1.00 60.56 81 ASN A N 1
ATOM 680 C CA . ASN A 1 81 ? -8.032 7.823 15.998 1.00 60.56 81 ASN A CA 1
ATOM 681 C C . ASN A 1 81 ? -9.265 6.926 16.211 1.00 60.56 81 ASN A C 1
ATOM 683 O O . ASN A 1 81 ? -10.297 7.415 16.671 1.00 60.56 81 ASN A O 1
ATOM 687 N N . ALA A 1 82 ? -9.186 5.637 15.866 1.00 59.53 82 ALA A N 1
ATOM 688 C CA . ALA A 1 82 ? -10.261 4.673 16.098 1.00 59.53 82 ALA A CA 1
ATOM 689 C C . ALA A 1 82 ? -10.322 4.186 17.557 1.00 59.53 82 ALA A C 1
ATOM 691 O O . ALA A 1 82 ? -11.398 3.832 18.019 1.00 59.53 82 ALA A O 1
ATOM 692 N N . GLN A 1 83 ? -9.194 4.182 18.278 1.00 56.06 83 GLN A N 1
ATOM 693 C CA . GLN A 1 83 ? -9.117 3.785 19.694 1.00 56.06 83 GLN A CA 1
ATOM 694 C C . GLN A 1 83 ? -9.459 4.920 20.674 1.00 56.06 83 GLN A C 1
ATOM 696 O O . GLN A 1 83 ? -9.758 4.658 21.834 1.00 56.06 83 GLN A O 1
ATOM 701 N N . ALA A 1 84 ? -9.407 6.176 20.224 1.00 55.25 84 ALA A N 1
ATOM 702 C CA . ALA A 1 84 ? -9.734 7.355 21.030 1.00 55.25 84 ALA A CA 1
ATOM 703 C C . ALA A 1 84 ? -11.246 7.683 21.085 1.00 55.25 84 ALA A C 1
ATOM 705 O O . ALA A 1 84 ? -11.620 8.727 21.622 1.00 55.25 84 ALA A O 1
ATOM 706 N N . LYS A 1 85 ? -12.103 6.834 20.503 1.00 45.59 85 LYS A N 1
ATOM 707 C CA . LYS A 1 85 ? -13.569 6.957 20.467 1.00 45.59 85 LYS A CA 1
ATOM 708 C C . LYS A 1 85 ? -14.223 5.739 21.098 1.00 45.59 85 LYS A C 1
ATOM 710 O O . LYS A 1 85 ? -15.290 5.935 21.716 1.00 45.59 85 LYS A O 1
#

Foldseek 3Di:
DDWDWDQDPVRDIKIKDKDDPVVQQKIWIWIDDPQQKIWTWIANNVVRDTPDTDIDHDPDPVRVVVVVVVSVVVVVVVVVVVVVD

pLDDT: mean 82.23, std 10.51, range [45.59, 95.62]

Radius of gyration: 13.71 Å; chains: 1; bounding box: 31×23×39 Å

Secondary structure (DSSP, 8-state):
-EEEEEE-TTS-EEEEEEEEEGGGTEEEEEEEETTTEEEEEEEETTTTEEEEEEEEE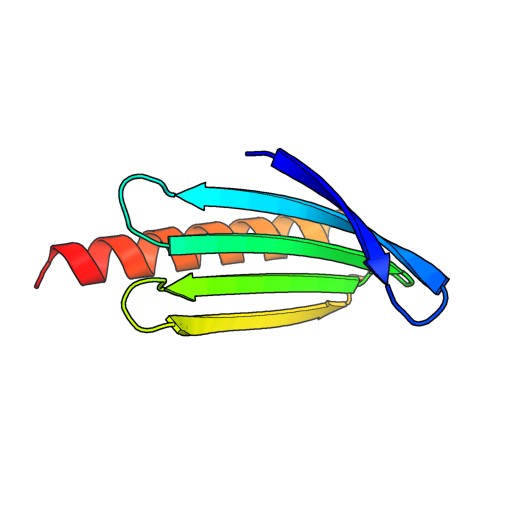-SSHHHHHHHHHHHHHHHHHHHHHHHT-

Sequence (85 aa):
MNIEHILHPNGNHYYCLKIDFESKNSIARLTLWEEKSVYLEAIDLKNAKNFINENYFFSDLNELINKVLQFIKQLNDKEQNAQAK